Protein AF-A0AAJ1SCV1-F1 (afdb_monomer)

Nearest PDB structures (foldseek):
  5los-assembly1_A  TM=7.408E-01  e=9.494E-01  Serendipita indica DSM 11827
  7o3x-assembly1_E  TM=6.444E-01  e=1.936E+00  Synechocystis sp. PCC 6803 substr. Kazusa
  8qhw-assembly1_E  TM=3.873E-01  e=5.314E+00  Synechocystis sp. PCC 6803

Structure (mmCIF, N/CA/C/O backbone):
data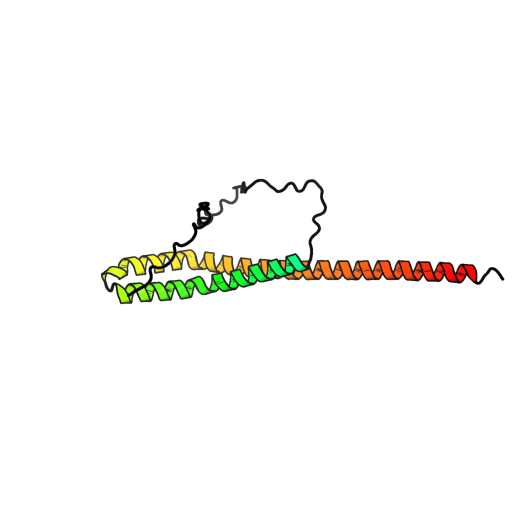_AF-A0AAJ1SCV1-F1
#
_entry.id   AF-A0AAJ1SCV1-F1
#
loop_
_atom_site.group_PDB
_atom_site.id
_atom_site.type_symbol
_atom_site.label_atom_id
_atom_site.label_alt_id
_atom_site.label_comp_id
_atom_site.label_asym_id
_atom_site.label_entity_id
_atom_site.label_seq_id
_atom_site.pdbx_PDB_ins_code
_atom_site.Cartn_x
_atom_site.Cartn_y
_atom_site.Cartn_z
_atom_site.occupancy
_atom_site.B_iso_or_equiv
_atom_site.auth_seq_id
_atom_site.auth_comp_id
_atom_site.auth_asym_id
_atom_site.auth_atom_id
_atom_site.pdbx_PDB_model_num
ATOM 1 N N . MET A 1 1 ? 25.859 8.627 49.674 1.00 41.97 1 MET A N 1
ATOM 2 C CA . MET A 1 1 ? 26.772 9.282 48.717 1.00 41.97 1 MET A CA 1
ATOM 3 C C . MET A 1 1 ? 26.329 8.861 47.327 1.00 41.97 1 MET A C 1
ATOM 5 O O . MET A 1 1 ? 26.565 7.720 46.962 1.00 41.97 1 MET A O 1
ATOM 9 N N . THR A 1 2 ? 25.614 9.734 46.615 1.00 45.12 2 THR A N 1
ATOM 10 C CA . THR A 1 2 ? 25.080 9.467 45.270 1.00 45.12 2 THR A CA 1
ATOM 11 C C . THR A 1 2 ? 25.459 10.654 44.396 1.00 45.12 2 THR A C 1
ATOM 13 O O . THR A 1 2 ? 25.138 11.792 44.728 1.00 45.12 2 THR A O 1
ATOM 16 N N . THR A 1 3 ? 26.216 10.398 43.338 1.00 41.53 3 THR A N 1
ATOM 17 C CA . THR A 1 3 ? 26.679 11.387 42.360 1.00 41.53 3 THR A CA 1
ATOM 18 C C . THR A 1 3 ? 25.494 11.915 41.537 1.00 41.53 3 THR A C 1
ATOM 20 O O . THR A 1 3 ? 24.660 11.110 41.119 1.00 41.53 3 THR A O 1
ATOM 23 N N . PRO A 1 4 ? 25.379 13.233 41.284 1.00 44.19 4 PRO A N 1
ATOM 24 C CA . PRO A 1 4 ? 24.332 13.767 40.418 1.00 44.19 4 PRO A CA 1
ATOM 25 C C . PRO A 1 4 ? 24.597 13.444 38.937 1.00 44.19 4 PRO A C 1
ATOM 27 O O . PRO A 1 4 ? 25.732 13.470 38.464 1.00 44.19 4 PRO A O 1
ATOM 30 N N . ASN A 1 5 ? 23.512 13.132 38.229 1.00 45.09 5 ASN A N 1
ATOM 31 C CA . ASN A 1 5 ? 23.446 12.815 36.800 1.00 45.09 5 ASN A CA 1
ATOM 32 C C . ASN A 1 5 ? 23.775 14.070 35.950 1.00 45.09 5 ASN A C 1
ATOM 34 O O . ASN A 1 5 ? 23.255 15.142 36.278 1.00 45.09 5 ASN A O 1
ATOM 38 N N . PRO A 1 6 ? 24.610 13.998 34.893 1.00 44.59 6 PRO A N 1
ATOM 39 C CA . PRO A 1 6 ? 24.908 15.158 34.050 1.00 44.59 6 PRO A CA 1
ATOM 40 C C . PRO A 1 6 ? 23.691 15.624 33.224 1.00 44.59 6 PRO A C 1
ATOM 42 O O . PRO A 1 6 ? 22.805 14.822 32.917 1.00 44.59 6 PRO A O 1
ATOM 45 N N . PRO A 1 7 ? 23.637 16.914 32.838 1.00 44.31 7 PRO A N 1
ATOM 46 C CA . PRO A 1 7 ? 22.548 17.460 32.036 1.00 44.31 7 PRO A CA 1
ATOM 47 C C . PRO A 1 7 ? 22.542 16.888 30.613 1.00 44.31 7 PRO A C 1
ATOM 49 O O . PRO A 1 7 ? 23.575 16.780 29.953 1.00 44.31 7 PRO A O 1
ATOM 52 N N . ILE A 1 8 ? 21.340 16.554 30.145 1.00 43.03 8 ILE A N 1
ATOM 53 C CA . ILE A 1 8 ? 21.049 16.119 28.777 1.00 43.03 8 ILE A CA 1
ATOM 54 C C . ILE A 1 8 ? 21.247 17.331 27.843 1.00 43.03 8 ILE A C 1
ATOM 56 O O . ILE A 1 8 ? 20.724 18.406 28.152 1.00 43.03 8 ILE A O 1
ATOM 60 N N . PRO A 1 9 ? 21.990 17.210 26.727 1.00 38.44 9 PRO A N 1
ATOM 61 C CA . PRO A 1 9 ? 22.117 18.295 25.758 1.00 38.44 9 PRO A CA 1
ATOM 62 C C . PRO A 1 9 ? 20.751 18.628 25.130 1.00 38.44 9 PRO A C 1
ATOM 64 O O . PRO A 1 9 ? 19.917 17.733 24.981 1.00 38.44 9 PRO A O 1
ATOM 67 N N . PRO A 1 10 ? 20.500 19.892 24.743 1.00 36.88 10 PRO A N 1
ATOM 68 C CA . PRO A 1 10 ? 19.238 20.275 24.128 1.00 36.88 10 PRO A CA 1
ATOM 69 C C . PRO A 1 10 ? 19.023 19.513 22.816 1.00 36.88 10 PRO A C 1
ATOM 71 O O . PRO A 1 10 ? 19.868 19.525 21.919 1.00 36.88 10 PRO A O 1
ATOM 74 N N . THR A 1 11 ? 17.868 18.862 22.713 1.00 43.56 11 THR A N 1
ATOM 75 C CA . THR A 1 11 ? 17.328 18.311 21.470 1.00 43.56 11 THR A CA 1
ATOM 76 C C . THR A 1 11 ? 17.246 19.431 20.424 1.00 43.56 11 THR A C 1
ATOM 78 O O . THR A 1 11 ? 16.763 20.518 20.759 1.00 43.56 11 THR A O 1
ATOM 81 N N . PRO A 1 12 ? 17.680 19.218 19.167 1.00 35.56 12 PRO A N 1
ATOM 82 C CA . PRO A 1 12 ? 17.378 20.145 18.086 1.00 35.56 12 PRO A CA 1
ATOM 83 C C . PRO A 1 12 ? 15.866 20.362 18.018 1.00 35.56 12 PRO A C 1
ATOM 85 O O . PRO A 1 12 ? 15.093 19.409 18.120 1.00 35.56 12 PRO A O 1
ATOM 88 N N . ALA A 1 13 ? 15.480 21.629 17.912 1.00 34.50 13 ALA A N 1
ATOM 89 C CA . ALA A 1 13 ? 14.114 22.102 18.007 1.00 34.50 13 ALA A CA 1
ATOM 90 C C . ALA A 1 13 ? 13.117 21.292 17.165 1.00 34.50 13 ALA A C 1
ATOM 92 O O . ALA A 1 13 ? 13.333 21.002 15.987 1.00 34.50 13 ALA A O 1
ATOM 93 N N . ASP A 1 14 ? 11.992 21.020 17.817 1.00 36.81 14 ASP A N 1
ATOM 94 C CA . ASP A 1 14 ? 10.671 20.841 17.236 1.00 36.81 14 ASP A CA 1
ATOM 95 C C . ASP A 1 14 ? 10.490 21.720 15.986 1.00 36.81 14 ASP A C 1
ATOM 97 O O . ASP A 1 14 ? 10.349 22.940 16.065 1.00 36.81 14 ASP A O 1
ATOM 101 N N . THR A 1 15 ? 10.541 21.095 14.810 1.00 30.48 15 THR A N 1
ATOM 102 C CA . THR A 1 15 ? 9.985 21.682 13.591 1.00 30.48 15 THR A CA 1
ATOM 103 C C . THR A 1 15 ? 8.665 20.967 13.363 1.00 30.48 15 THR A C 1
ATOM 105 O O . THR A 1 15 ? 8.616 19.933 12.695 1.00 30.48 15 THR A O 1
ATOM 108 N N . GLY A 1 16 ? 7.615 21.482 14.007 1.00 31.80 16 GLY A N 1
ATOM 109 C CA . GLY A 1 16 ? 6.258 20.949 13.990 1.00 31.80 16 GLY A CA 1
ATOM 110 C C . GLY A 1 16 ? 5.741 20.717 12.574 1.00 31.80 16 GLY A C 1
ATOM 111 O O . GLY A 1 16 ? 5.127 21.588 11.961 1.00 31.80 16 GLY A O 1
ATOM 112 N N . THR A 1 17 ? 5.971 19.514 12.056 1.00 38.69 17 THR A N 1
ATOM 113 C CA . THR A 1 17 ? 5.344 19.050 10.826 1.00 38.69 17 THR A CA 1
ATOM 114 C C . THR A 1 17 ? 4.054 18.365 11.262 1.00 38.69 17 THR A C 1
ATOM 116 O O . THR A 1 17 ? 4.130 17.340 11.944 1.00 38.69 17 THR A O 1
ATOM 119 N N . PRO A 1 18 ? 2.868 18.920 10.960 1.00 34.38 18 PRO A N 1
ATOM 120 C CA . PRO A 1 18 ? 1.626 18.266 11.334 1.00 34.38 18 PRO A CA 1
ATOM 121 C C . PRO A 1 18 ? 1.586 16.893 10.660 1.00 34.38 18 PRO A C 1
ATOM 123 O O . PRO A 1 18 ? 1.896 16.767 9.472 1.00 34.38 18 PRO A O 1
ATOM 126 N N . LEU A 1 19 ? 1.224 15.861 11.426 1.00 40.09 19 LEU A N 1
ATOM 127 C CA . LEU A 1 19 ? 0.911 14.548 10.871 1.00 40.09 19 LEU A CA 1
ATOM 128 C C . LEU A 1 19 ? -0.095 14.747 9.725 1.00 40.09 19 LEU A C 1
ATOM 130 O O . LEU A 1 19 ? -1.097 15.440 9.931 1.00 40.09 19 LEU A O 1
ATOM 134 N N . PRO A 1 20 ? 0.147 14.195 8.523 1.00 42.50 20 PRO A N 1
ATOM 135 C CA . PRO A 1 20 ? -0.801 14.338 7.434 1.00 42.50 20 PRO A CA 1
ATOM 136 C C . PRO A 1 20 ? -2.119 13.687 7.856 1.00 42.50 20 PRO A C 1
ATOM 138 O O . PRO A 1 20 ? -2.172 12.492 8.150 1.00 42.50 20 PRO A O 1
ATOM 141 N N . GLY A 1 21 ? -3.175 14.500 7.925 1.00 32.75 21 GLY A N 1
ATOM 142 C CA . GLY A 1 21 ? -4.529 14.022 8.176 1.00 32.75 21 GLY A CA 1
ATOM 143 C C . GLY A 1 21 ? -4.985 13.027 7.100 1.00 32.75 21 GLY A C 1
ATOM 144 O O . GLY A 1 21 ? -4.379 12.953 6.024 1.00 32.75 21 GLY A O 1
ATOM 145 N N . PRO A 1 22 ? -6.051 12.251 7.367 1.00 43.69 22 PRO A N 1
ATOM 146 C CA . PRO A 1 22 ? -6.620 11.353 6.371 1.00 43.69 22 PRO A CA 1
ATOM 147 C C . PRO A 1 22 ? -6.974 12.147 5.102 1.00 43.69 22 PRO A C 1
ATOM 149 O O . PRO A 1 22 ? -7.523 13.248 5.212 1.00 43.69 22 PRO A O 1
ATOM 152 N N . PRO A 1 23 ? -6.647 11.636 3.898 1.00 50.19 23 PRO A N 1
ATOM 153 C CA . PRO A 1 23 ? -6.986 12.336 2.669 1.00 50.19 23 PRO A CA 1
ATOM 154 C C . PRO A 1 23 ? -8.511 12.499 2.584 1.00 50.19 23 PRO A C 1
ATOM 156 O O . PRO A 1 23 ? -9.236 11.552 2.908 1.00 50.19 23 PRO A O 1
ATOM 159 N N . PRO A 1 24 ? -9.014 13.673 2.163 1.00 40.22 24 PRO A N 1
ATOM 160 C CA . PRO A 1 24 ? -10.447 13.884 2.029 1.00 40.22 24 PRO A CA 1
ATOM 161 C C . PRO A 1 24 ? -11.050 12.922 0.986 1.00 40.22 24 PRO A C 1
ATOM 163 O O . PRO A 1 24 ? -10.328 12.440 0.101 1.00 40.22 24 PRO A O 1
ATOM 166 N N . PRO A 1 25 ? -12.369 12.652 1.055 1.00 45.47 25 PRO A N 1
ATOM 167 C CA . PRO A 1 25 ? -13.082 11.915 0.017 1.00 45.47 25 PRO A CA 1
ATOM 168 C C . PRO A 1 25 ? -12.790 12.536 -1.352 1.00 45.47 25 PRO A C 1
ATOM 170 O O . PRO A 1 25 ? -12.851 13.755 -1.517 1.00 45.47 25 PRO A O 1
ATOM 173 N N . ARG A 1 26 ? -12.415 11.704 -2.327 1.00 52.56 26 ARG A N 1
ATOM 174 C CA . ARG A 1 26 ? -12.046 12.170 -3.667 1.00 52.56 26 ARG A CA 1
ATOM 175 C C . ARG A 1 26 ? -13.282 12.705 -4.390 1.00 52.56 26 ARG A C 1
ATOM 177 O O . ARG A 1 26 ? -14.068 11.915 -4.903 1.00 52.56 26 ARG A O 1
ATOM 184 N N . ASP A 1 27 ? -13.397 14.024 -4.501 1.00 40.00 27 ASP A N 1
ATOM 185 C CA . ASP A 1 27 ? -14.210 14.637 -5.549 1.00 40.00 27 ASP A CA 1
ATOM 186 C C . ASP A 1 27 ? -13.552 14.349 -6.910 1.00 40.00 27 ASP A C 1
ATOM 188 O O . ASP A 1 27 ? -12.370 14.670 -7.089 1.00 40.00 27 ASP A O 1
ATOM 192 N N . PRO A 1 28 ? -14.272 13.792 -7.901 1.00 43.44 28 PRO A N 1
ATOM 193 C CA . PRO A 1 28 ? -13.712 13.439 -9.209 1.00 43.44 28 PRO A CA 1
ATOM 194 C C . PRO A 1 28 ? -13.258 14.646 -10.062 1.00 43.44 28 PRO A C 1
ATOM 196 O O . PRO A 1 28 ? -12.878 14.464 -11.215 1.00 43.44 28 PRO A O 1
ATOM 199 N N . GLY A 1 29 ? -13.265 15.870 -9.516 1.00 40.41 29 GLY A N 1
ATOM 200 C CA . GLY A 1 29 ? -12.865 17.101 -10.207 1.00 40.41 29 GLY A CA 1
ATOM 201 C C . GLY A 1 29 ? -11.760 17.934 -9.542 1.00 40.41 29 GLY A C 1
ATOM 202 O O . GLY A 1 29 ? -11.372 18.954 -10.110 1.00 40.41 29 GLY A O 1
ATOM 203 N N . SER A 1 30 ? -11.234 17.553 -8.371 1.00 38.72 30 SER A N 1
ATOM 204 C CA . SER A 1 30 ? -10.308 18.424 -7.627 1.00 38.72 30 SER A CA 1
ATOM 205 C C . SER A 1 30 ? -8.837 18.157 -7.974 1.00 38.72 30 SER A C 1
ATOM 207 O O . SER A 1 30 ? -8.275 17.103 -7.670 1.00 38.72 30 SER A O 1
ATOM 209 N N . ARG A 1 31 ? -8.200 19.130 -8.638 1.00 40.03 31 ARG A N 1
ATOM 210 C CA . ARG A 1 31 ? -6.762 19.131 -8.944 1.00 40.03 31 ARG A CA 1
ATOM 211 C C . ARG A 1 31 ? -5.981 19.395 -7.656 1.00 40.03 31 ARG A C 1
ATOM 213 O O . ARG A 1 31 ? -5.982 20.513 -7.152 1.00 40.03 31 ARG A O 1
ATOM 220 N N . TYR A 1 32 ? -5.295 18.375 -7.147 1.00 37.72 32 TYR A N 1
ATOM 221 C CA . TYR A 1 32 ? -4.309 18.517 -6.074 1.00 37.72 32 TYR A CA 1
ATOM 222 C C . TYR A 1 32 ? -3.253 19.575 -6.461 1.00 37.72 32 TYR A C 1
ATOM 224 O O . TYR A 1 32 ? -2.436 19.330 -7.348 1.00 37.72 32 TYR A O 1
ATOM 232 N N . LEU A 1 33 ? -3.238 20.732 -5.789 1.00 42.72 33 LEU A N 1
ATOM 233 C CA . LEU A 1 33 ? -2.061 21.606 -5.722 1.00 42.72 33 LEU A CA 1
ATOM 234 C C . LEU A 1 33 ? -1.211 21.136 -4.534 1.00 42.72 33 LEU A C 1
ATOM 236 O O . LEU A 1 33 ? -1.343 21.622 -3.414 1.00 42.72 33 LEU A O 1
ATOM 240 N N . GLY A 1 34 ? -0.384 20.119 -4.777 1.00 41.94 34 GLY A N 1
ATOM 241 C CA . GLY A 1 34 ? 0.726 19.786 -3.883 1.00 41.94 34 GLY A CA 1
ATOM 242 C C . GLY A 1 34 ? 1.798 20.889 -3.884 1.00 41.94 34 GLY A C 1
ATOM 243 O O . GLY A 1 34 ? 1.687 21.849 -4.655 1.00 41.94 34 GLY A O 1
ATOM 244 N N . PRO A 1 35 ? 2.848 20.770 -3.045 1.00 42.97 35 PRO A N 1
ATOM 245 C CA . PRO A 1 35 ? 4.008 21.652 -3.140 1.00 42.97 35 PRO A CA 1
ATOM 246 C C . PRO A 1 35 ? 4.528 21.658 -4.582 1.00 42.97 35 PRO A C 1
ATOM 248 O O . PRO A 1 35 ? 4.455 20.638 -5.269 1.00 42.97 35 PRO A O 1
ATOM 251 N N . ALA A 1 36 ? 4.963 22.840 -5.028 1.00 39.59 36 ALA A N 1
ATOM 252 C CA . ALA A 1 36 ? 5.226 23.179 -6.422 1.00 39.59 36 ALA A CA 1
ATOM 253 C C . ALA A 1 36 ? 5.881 22.031 -7.213 1.00 39.59 36 ALA A C 1
ATOM 255 O O . ALA A 1 36 ? 6.803 21.390 -6.698 1.00 39.59 36 ALA A O 1
ATOM 256 N N . PRO A 1 37 ? 5.449 21.783 -8.465 1.00 42.09 37 PRO A N 1
ATOM 257 C CA . PRO A 1 37 ? 6.100 20.793 -9.304 1.00 42.09 37 PRO A CA 1
ATOM 258 C C . PRO A 1 37 ? 7.587 21.137 -9.387 1.00 42.09 37 PRO A C 1
ATOM 260 O O . PRO A 1 37 ? 7.955 22.233 -9.817 1.00 42.09 37 PRO A O 1
ATOM 263 N N . VAL A 1 38 ? 8.444 20.198 -8.983 1.00 39.72 38 VAL A N 1
ATOM 264 C CA . VAL A 1 38 ? 9.838 20.207 -9.424 1.00 39.72 38 VAL A CA 1
ATOM 265 C C . VAL A 1 38 ? 9.799 20.271 -10.948 1.00 39.72 38 VAL A C 1
ATOM 267 O O . VAL A 1 38 ? 9.239 19.398 -11.612 1.00 39.72 38 VAL A O 1
ATOM 270 N N . GLN A 1 39 ? 10.273 21.394 -11.481 1.00 41.81 39 GLN A N 1
ATOM 271 C CA . GLN A 1 39 ? 10.159 21.756 -12.886 1.00 41.81 39 GLN A CA 1
ATOM 272 C C . GLN A 1 39 ? 10.786 20.662 -13.749 1.00 41.81 39 GLN A C 1
ATOM 274 O O . GLN A 1 39 ? 12.002 20.568 -13.876 1.00 41.81 39 GLN A O 1
ATOM 279 N N . SER A 1 40 ? 9.942 19.842 -14.371 1.00 47.41 40 SER A N 1
ATOM 280 C CA . SER A 1 40 ? 10.342 18.950 -15.458 1.00 47.41 40 SER A CA 1
ATOM 281 C C . SER A 1 40 ? 10.358 19.764 -16.753 1.00 47.41 40 SER A C 1
ATOM 283 O O . SER A 1 40 ? 9.545 19.560 -17.649 1.00 47.41 40 SER A O 1
ATOM 285 N N . CYS A 1 41 ? 11.245 20.758 -16.830 1.00 34.00 41 CYS A N 1
ATOM 286 C CA . CYS A 1 41 ? 11.512 21.479 -18.069 1.00 34.00 41 CYS A CA 1
ATOM 287 C C . CYS A 1 41 ? 12.415 20.607 -18.945 1.00 34.00 41 CYS A C 1
ATOM 289 O O . CYS A 1 41 ? 13.632 20.711 -18.862 1.00 34.00 41 CYS A O 1
ATOM 291 N N . GLY A 1 42 ? 11.822 19.707 -19.736 1.00 41.34 42 GLY A N 1
ATOM 292 C CA . GLY A 1 42 ? 12.479 19.045 -20.875 1.00 41.34 42 GLY A CA 1
ATOM 293 C C . GLY A 1 42 ? 13.726 18.197 -20.585 1.00 41.34 42 GLY A C 1
ATOM 294 O O . GLY A 1 42 ? 14.367 17.742 -21.527 1.00 41.34 42 GLY A O 1
ATOM 295 N N . ALA A 1 43 ? 14.081 17.972 -19.321 1.00 48.94 43 ALA A N 1
ATOM 296 C CA . ALA A 1 43 ? 15.138 17.053 -18.941 1.00 48.94 43 ALA A CA 1
ATOM 297 C C . ALA A 1 43 ? 14.582 15.631 -19.003 1.00 48.94 43 ALA A C 1
ATOM 299 O O . ALA A 1 43 ? 13.643 15.290 -18.284 1.00 48.94 43 ALA A O 1
ATOM 300 N N . GLU A 1 44 ? 15.149 14.812 -19.881 1.00 51.53 44 GLU A N 1
ATOM 301 C CA . GLU A 1 44 ? 14.920 13.374 -19.894 1.00 51.53 44 GLU A CA 1
ATOM 302 C C . GLU A 1 44 ? 15.097 12.826 -18.471 1.00 51.53 44 GLU A C 1
ATOM 304 O O . GLU A 1 44 ? 16.167 12.952 -17.867 1.00 51.53 44 GLU A O 1
ATOM 309 N N . LEU A 1 45 ? 14.017 12.288 -17.896 1.00 63.06 45 LEU A N 1
ATOM 310 C CA . LEU A 1 45 ? 14.042 11.728 -16.553 1.00 63.06 45 LEU A CA 1
ATOM 311 C C . LEU A 1 45 ? 14.943 10.490 -16.580 1.00 63.06 45 LEU A C 1
ATOM 313 O O . LEU A 1 45 ? 14.525 9.417 -17.009 1.00 63.06 45 LEU A O 1
ATOM 317 N N . ARG A 1 46 ? 16.193 10.638 -16.132 1.00 65.88 46 ARG A N 1
ATOM 318 C CA . ARG A 1 46 ? 17.131 9.520 -16.005 1.00 65.88 46 ARG A CA 1
ATOM 319 C C . ARG A 1 46 ? 16.767 8.687 -14.787 1.00 65.88 46 ARG A C 1
ATOM 321 O O . ARG A 1 46 ? 17.171 8.988 -13.667 1.00 65.88 46 ARG A O 1
ATOM 328 N N . VAL A 1 47 ? 15.971 7.653 -15.019 1.00 76.12 47 VAL A N 1
ATOM 329 C CA . VAL A 1 47 ? 15.535 6.721 -13.982 1.00 76.12 47 VAL A CA 1
ATOM 330 C C . VAL A 1 47 ? 16.598 5.643 -13.786 1.00 76.12 47 VAL A C 1
ATOM 332 O O . VAL A 1 47 ? 16.949 4.937 -14.727 1.00 76.12 47 VAL A O 1
ATOM 335 N N . ASN A 1 48 ? 17.104 5.493 -12.561 1.00 82.94 48 ASN A N 1
ATOM 336 C CA . ASN A 1 48 ? 17.991 4.386 -12.212 1.00 82.94 48 ASN A CA 1
ATOM 337 C C . ASN A 1 48 ? 17.148 3.154 -11.801 1.00 82.94 48 ASN A C 1
ATOM 339 O O . ASN A 1 48 ? 16.315 3.277 -10.895 1.00 82.94 48 ASN A O 1
ATOM 343 N N . PRO A 1 49 ? 17.348 1.969 -12.412 1.00 85.50 49 PRO A N 1
ATOM 344 C CA . PRO A 1 49 ? 16.579 0.767 -12.082 1.00 85.50 49 PRO A CA 1
ATOM 345 C C . PRO A 1 49 ? 16.745 0.304 -10.626 1.00 85.50 49 PRO A C 1
ATOM 347 O O . PRO A 1 49 ? 15.807 -0.251 -10.058 1.00 85.50 49 PRO A O 1
ATOM 350 N N . A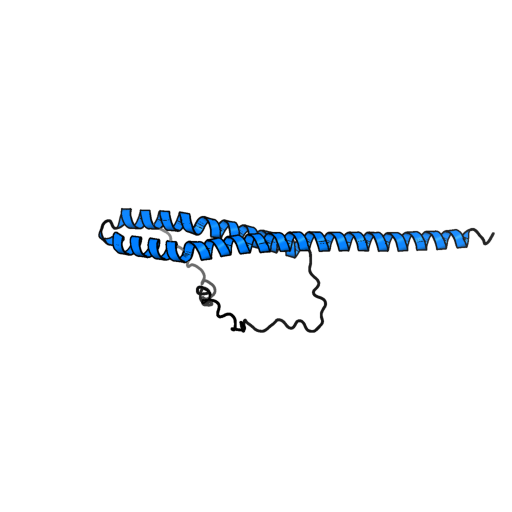SP A 1 50 ? 17.888 0.561 -9.988 1.00 87.56 50 ASP A N 1
ATOM 351 C CA . ASP A 1 50 ? 18.106 0.189 -8.587 1.00 87.56 50 ASP A CA 1
ATOM 352 C C . ASP A 1 50 ? 17.269 1.053 -7.641 1.00 87.56 50 ASP A C 1
ATOM 354 O O . ASP A 1 50 ? 16.723 0.558 -6.656 1.00 87.56 50 ASP A O 1
ATOM 358 N N . GLN A 1 51 ? 17.081 2.333 -7.974 1.00 86.69 51 GLN A N 1
ATOM 359 C CA . GLN A 1 51 ? 16.196 3.212 -7.208 1.00 86.69 51 GLN A CA 1
ATOM 360 C C . GLN A 1 51 ? 14.734 2.769 -7.322 1.00 86.69 51 GLN A C 1
ATOM 362 O O . GLN A 1 51 ? 14.011 2.797 -6.328 1.00 86.69 51 GLN A O 1
ATOM 367 N N . LEU A 1 52 ? 14.302 2.308 -8.500 1.00 88.00 52 LEU A N 1
ATOM 368 C CA . LEU A 1 52 ? 12.960 1.743 -8.670 1.00 88.00 52 LEU A CA 1
ATOM 369 C C . LEU A 1 52 ? 12.756 0.484 -7.827 1.00 88.00 52 LEU A C 1
ATOM 371 O O . LEU A 1 52 ? 11.682 0.314 -7.252 1.00 88.00 52 LEU A O 1
ATOM 375 N N . GLN A 1 53 ? 13.781 -0.363 -7.713 1.00 92.00 53 GLN A N 1
ATOM 376 C CA . GLN A 1 53 ? 13.720 -1.550 -6.863 1.00 92.00 53 GLN A CA 1
ATOM 377 C C . GLN A 1 53 ? 13.586 -1.174 -5.381 1.00 92.00 53 GLN A C 1
ATOM 379 O O . GLN A 1 53 ? 12.713 -1.697 -4.696 1.00 92.00 53 GLN A O 1
ATOM 384 N N . VAL A 1 54 ? 14.374 -0.206 -4.902 1.00 92.56 54 VAL A N 1
ATOM 385 C CA . VAL A 1 54 ? 14.265 0.288 -3.518 1.00 92.56 54 VAL A CA 1
ATOM 386 C C . VAL A 1 54 ? 12.865 0.839 -3.234 1.00 92.56 54 VAL A C 1
ATOM 388 O O . VAL A 1 54 ? 12.287 0.565 -2.183 1.00 92.56 54 VAL A O 1
ATOM 391 N N . VAL A 1 55 ? 12.287 1.597 -4.170 1.00 92.50 55 VAL A N 1
ATOM 392 C CA . VAL A 1 55 ? 10.914 2.106 -4.034 1.00 92.50 55 VAL A CA 1
ATOM 393 C C . VAL A 1 55 ? 9.903 0.956 -4.025 1.00 92.50 55 VAL A C 1
ATOM 395 O O . VAL A 1 55 ? 8.984 0.964 -3.204 1.00 92.50 55 VAL A O 1
ATOM 398 N N . ALA A 1 56 ? 10.072 -0.060 -4.875 1.00 93.00 56 ALA A N 1
ATOM 399 C CA . ALA A 1 56 ? 9.213 -1.243 -4.875 1.00 93.00 56 ALA A CA 1
ATOM 400 C C . ALA A 1 56 ? 9.196 -1.939 -3.504 1.00 93.00 56 ALA A C 1
ATOM 402 O O . ALA A 1 56 ? 8.115 -2.267 -3.000 1.00 93.00 56 ALA A O 1
ATOM 403 N N . ASP A 1 57 ? 10.363 -2.089 -2.876 1.00 93.88 57 ASP A N 1
ATOM 404 C CA . ASP A 1 57 ? 10.508 -2.705 -1.555 1.00 93.88 57 ASP A CA 1
ATOM 405 C C . ASP A 1 57 ? 9.848 -1.856 -0.456 1.00 93.88 57 ASP A C 1
ATOM 407 O O . ASP A 1 57 ? 9.175 -2.385 0.432 1.00 93.88 57 ASP A O 1
ATOM 411 N N . GLN A 1 58 ? 9.961 -0.526 -0.533 1.00 95.31 58 GLN A N 1
ATOM 412 C CA . GLN A 1 58 ? 9.284 0.388 0.396 1.00 95.31 58 GLN A CA 1
ATOM 413 C C . GLN A 1 58 ? 7.757 0.267 0.311 1.00 95.31 58 GLN A C 1
ATOM 415 O O . GLN A 1 58 ? 7.081 0.230 1.342 1.00 95.31 58 GLN A O 1
ATOM 420 N N . TYR A 1 59 ? 7.205 0.162 -0.900 1.00 93.44 59 TYR A N 1
ATOM 421 C CA . TYR A 1 59 ? 5.769 -0.052 -1.096 1.00 93.44 59 TYR A CA 1
ATOM 422 C C . TYR A 1 59 ? 5.315 -1.434 -0.610 1.00 93.44 59 TYR A C 1
ATOM 424 O O . TYR A 1 59 ? 4.251 -1.537 0.002 1.00 93.44 59 TYR A O 1
ATOM 432 N N . ALA A 1 60 ? 6.126 -2.477 -0.803 1.00 92.44 60 ALA 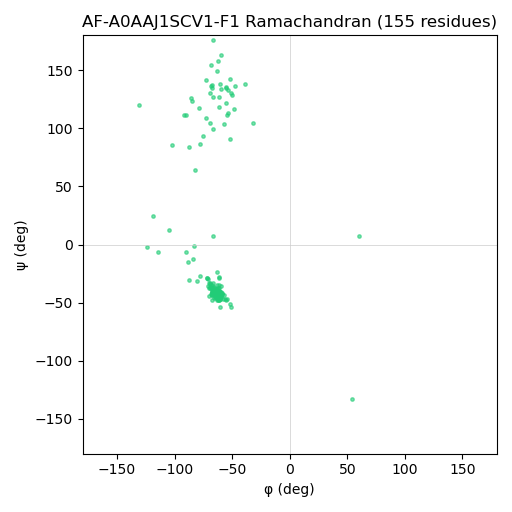A N 1
ATOM 433 C CA . ALA A 1 60 ? 5.846 -3.806 -0.259 1.00 92.44 60 ALA A CA 1
ATOM 434 C C . ALA A 1 60 ? 5.843 -3.801 1.281 1.00 92.44 60 ALA A C 1
ATOM 436 O O . ALA A 1 60 ? 4.937 -4.348 1.914 1.00 92.44 60 ALA A O 1
ATOM 437 N N . ALA A 1 61 ? 6.807 -3.115 1.900 1.00 94.25 61 ALA A N 1
ATOM 438 C CA . ALA A 1 61 ? 6.845 -2.939 3.348 1.00 94.25 61 ALA A CA 1
ATOM 439 C C . ALA A 1 61 ? 5.623 -2.161 3.859 1.00 94.25 61 ALA A C 1
ATOM 441 O O . ALA A 1 61 ? 5.079 -2.479 4.919 1.00 94.25 61 ALA A O 1
ATOM 442 N N . LEU A 1 62 ? 5.166 -1.157 3.106 1.00 94.56 62 LEU A N 1
ATOM 443 C CA . LEU A 1 62 ? 3.983 -0.387 3.464 1.00 94.56 62 LEU A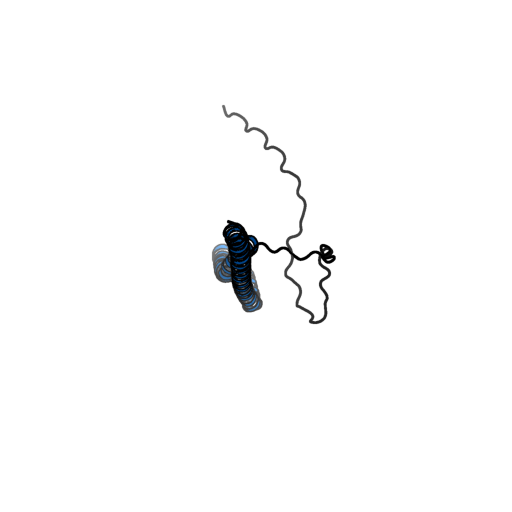 CA 1
ATOM 444 C C . LEU A 1 62 ? 2.710 -1.232 3.379 1.00 94.56 62 LEU A C 1
ATOM 446 O O . LEU A 1 62 ? 1.929 -1.212 4.325 1.00 94.56 62 LEU A O 1
ATOM 450 N N . GLN A 1 63 ? 2.547 -2.037 2.325 1.00 94.00 63 GLN A N 1
ATOM 451 C CA . GLN A 1 63 ? 1.465 -3.021 2.237 1.00 94.00 63 GLN A CA 1
ATOM 452 C C . GLN A 1 63 ? 1.433 -3.917 3.483 1.00 94.00 63 GLN A C 1
ATOM 454 O O . GLN A 1 63 ? 0.386 -4.026 4.120 1.00 94.00 63 GLN A O 1
ATOM 459 N N . ALA A 1 64 ? 2.574 -4.503 3.861 1.00 92.94 64 ALA A N 1
ATOM 460 C CA . ALA A 1 64 ? 2.669 -5.395 5.017 1.00 92.94 64 ALA A CA 1
ATOM 461 C C . ALA A 1 64 ? 2.288 -4.697 6.337 1.00 92.94 64 ALA A C 1
ATOM 463 O O . ALA A 1 64 ? 1.573 -5.258 7.170 1.00 92.94 64 ALA A O 1
ATOM 464 N N . ARG A 1 65 ? 2.715 -3.442 6.522 1.00 92.56 65 ARG A N 1
ATOM 465 C CA . ARG A 1 65 ? 2.338 -2.635 7.695 1.00 92.56 65 ARG A CA 1
ATOM 466 C C . ARG A 1 65 ? 0.854 -2.290 7.701 1.00 92.56 65 ARG A C 1
ATOM 468 O O . ARG A 1 65 ? 0.231 -2.303 8.755 1.00 92.56 65 ARG A O 1
ATOM 475 N N . THR A 1 66 ? 0.271 -1.990 6.545 1.00 91.25 66 THR A N 1
ATOM 476 C CA . THR A 1 66 ? -1.153 -1.656 6.452 1.00 91.25 66 THR A CA 1
ATOM 477 C C . THR A 1 66 ? -2.035 -2.872 6.732 1.00 91.25 66 THR A C 1
ATOM 479 O O . THR A 1 66 ? -3.046 -2.738 7.417 1.00 91.25 66 THR A O 1
ATOM 482 N N . THR A 1 67 ? -1.634 -4.071 6.299 1.00 90.31 67 THR A N 1
ATOM 483 C CA . THR A 1 67 ? -2.407 -5.301 6.544 1.00 90.31 67 THR A CA 1
ATOM 484 C C . THR A 1 67 ? -2.543 -5.673 8.021 1.00 90.31 67 THR A C 1
ATOM 486 O O . THR A 1 67 ? -3.506 -6.342 8.382 1.00 90.31 67 THR A O 1
ATOM 489 N N . VAL A 1 68 ? -1.632 -5.222 8.892 1.00 92.88 68 VAL A N 1
ATOM 490 C CA . VAL A 1 68 ? -1.693 -5.530 10.333 1.00 92.88 68 VAL A CA 1
ATOM 491 C C . VAL A 1 68 ? -2.494 -4.516 11.156 1.00 92.88 68 VAL A C 1
ATOM 493 O O . VAL A 1 68 ? -2.740 -4.761 12.333 1.00 92.88 68 VAL A O 1
ATOM 496 N N . ILE A 1 69 ? -2.951 -3.405 10.562 1.00 90.19 69 ILE A N 1
ATOM 497 C CA . ILE A 1 69 ? -3.690 -2.355 11.289 1.00 90.19 69 ILE A CA 1
ATOM 498 C C . ILE A 1 69 ? -4.988 -2.902 11.902 1.00 90.19 69 ILE A C 1
ATOM 500 O O . ILE A 1 69 ? -5.283 -2.615 13.059 1.00 90.19 69 ILE A O 1
ATOM 504 N N . GLY A 1 70 ? -5.751 -3.704 11.151 1.00 87.44 70 GLY A N 1
ATOM 505 C CA . GLY A 1 70 ? -7.027 -4.269 11.615 1.00 87.44 70 GLY A CA 1
ATOM 506 C C . GLY A 1 70 ? -6.892 -5.159 12.861 1.00 87.44 70 GLY A C 1
ATOM 507 O O . GLY A 1 70 ? -7.562 -4.897 13.864 1.00 87.44 70 GLY A O 1
ATOM 508 N N . PRO A 1 71 ? -6.010 -6.176 12.839 1.00 88.56 71 PRO A N 1
ATOM 509 C CA . PRO A 1 71 ? -5.719 -7.001 14.011 1.00 88.56 71 PRO A CA 1
ATOM 510 C C . PRO A 1 71 ? -5.264 -6.189 15.231 1.00 88.56 71 PRO A C 1
ATOM 512 O O . PRO A 1 71 ? -5.842 -6.337 16.303 1.00 88.56 71 PRO A O 1
ATOM 515 N N . VAL A 1 72 ? -4.314 -5.259 15.057 1.00 92.25 72 VAL A N 1
ATOM 516 C CA . VAL A 1 72 ? -3.809 -4.416 16.159 1.00 92.25 72 VAL A CA 1
ATOM 517 C C . VAL A 1 72 ? -4.925 -3.569 16.773 1.00 92.25 72 VAL A C 1
ATOM 519 O O . VAL A 1 72 ? -5.024 -3.458 17.992 1.00 92.25 72 VAL A O 1
ATOM 522 N N . ALA A 1 73 ? -5.807 -3.000 15.949 1.00 89.19 73 ALA A N 1
ATOM 523 C CA . ALA A 1 73 ? -6.946 -2.234 16.444 1.00 89.19 73 ALA A CA 1
ATOM 524 C C . ALA A 1 73 ? -7.919 -3.099 17.267 1.00 89.19 73 ALA A C 1
ATOM 526 O O . ALA A 1 73 ? -8.479 -2.624 18.253 1.00 89.19 73 ALA A O 1
ATOM 527 N N . THR A 1 74 ? -8.095 -4.370 16.898 1.00 89.62 74 THR A N 1
ATOM 528 C CA . THR A 1 74 ? -8.954 -5.313 17.633 1.00 89.62 74 THR A CA 1
ATOM 529 C C . THR A 1 74 ? -8.364 -5.658 19.003 1.00 89.62 74 THR A C 1
ATOM 531 O O . THR A 1 74 ? -9.083 -5.635 20.004 1.00 89.62 74 THR A O 1
ATOM 534 N N . ASP A 1 75 ? -7.052 -5.896 19.071 1.00 94.31 75 ASP A N 1
ATOM 535 C CA . ASP A 1 75 ? -6.345 -6.167 20.330 1.00 94.31 75 ASP A CA 1
ATOM 536 C C . ASP A 1 75 ? -6.443 -4.985 2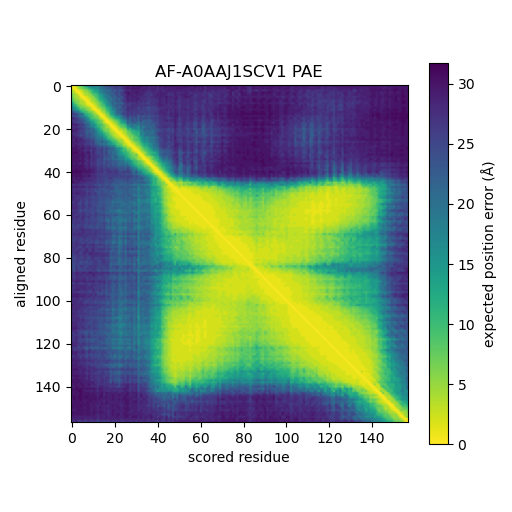1.306 1.00 94.31 75 ASP A C 1
ATOM 538 O O . ASP A 1 75 ? -6.675 -5.168 22.505 1.00 94.31 75 ASP A O 1
ATOM 542 N N . GLU A 1 76 ? -6.334 -3.753 20.803 1.00 92.12 76 GLU A N 1
ATOM 543 C CA . GLU A 1 76 ? -6.486 -2.561 21.639 1.00 92.12 76 GLU A CA 1
ATOM 544 C C . GLU A 1 76 ? -7.921 -2.375 22.145 1.00 92.12 76 GLU A C 1
ATOM 546 O O . GLU A 1 76 ? -8.122 -2.014 23.307 1.00 92.12 76 GLU A O 1
ATOM 551 N N . VAL A 1 77 ? -8.934 -2.696 21.336 1.00 92.50 77 VAL A N 1
ATOM 552 C CA . VAL A 1 77 ? -10.331 -2.708 21.800 1.00 92.50 77 VAL A CA 1
ATOM 553 C C . VAL A 1 77 ? -10.513 -3.705 22.946 1.00 92.50 77 VAL A C 1
ATOM 555 O O . VAL A 1 77 ? -11.103 -3.362 23.975 1.00 92.50 77 VAL A O 1
ATOM 558 N N . GLN A 1 78 ? -9.960 -4.912 22.811 1.00 91.69 78 GLN A N 1
ATOM 559 C CA . GLN A 1 78 ? -9.987 -5.927 23.864 1.00 91.69 78 GLN A CA 1
ATOM 560 C C . GLN A 1 78 ? -9.318 -5.408 25.148 1.00 91.69 78 GLN A C 1
ATOM 562 O O . GLN A 1 78 ? -9.852 -5.582 26.247 1.00 91.69 78 GLN A O 1
ATOM 567 N N . ARG A 1 79 ? -8.178 -4.714 25.017 1.00 92.56 79 ARG A N 1
ATOM 568 C CA . ARG A 1 79 ? -7.456 -4.102 26.140 1.00 92.56 79 ARG A CA 1
ATOM 569 C C . ARG A 1 79 ? -8.293 -3.032 26.841 1.00 92.56 79 ARG A C 1
ATOM 571 O O . ARG A 1 79 ? -8.330 -3.006 28.073 1.00 92.56 79 ARG A O 1
ATOM 578 N N . VAL A 1 80 ? -8.979 -2.167 26.094 1.00 93.19 80 VAL A N 1
ATOM 579 C CA . VAL A 1 80 ? -9.859 -1.126 26.657 1.00 93.19 80 VAL A CA 1
ATOM 580 C C . VAL A 1 80 ? -10.996 -1.757 27.456 1.00 93.19 80 VAL A C 1
ATOM 582 O O . VAL A 1 80 ? -11.222 -1.365 28.601 1.00 93.19 80 VAL A O 1
ATOM 585 N N . ILE A 1 81 ? -11.660 -2.774 26.901 1.00 91.75 81 ILE A N 1
ATOM 586 C CA . ILE A 1 81 ? -12.737 -3.496 27.594 1.00 91.75 81 ILE A CA 1
ATOM 587 C C . ILE A 1 81 ? -12.208 -4.141 28.881 1.00 91.75 81 ILE A C 1
ATOM 589 O O . ILE A 1 81 ? -12.832 -4.013 29.933 1.00 91.75 81 ILE A O 1
ATOM 593 N N . ALA A 1 82 ? -11.038 -4.784 28.829 1.00 93.69 82 ALA A N 1
ATOM 594 C CA . ALA A 1 82 ? -10.444 -5.448 29.987 1.00 93.69 82 ALA A CA 1
ATOM 595 C C . ALA A 1 82 ? -10.038 -4.473 31.107 1.00 93.69 82 ALA A C 1
ATOM 597 O O . ALA A 1 82 ? -10.169 -4.797 32.284 1.00 93.69 82 ALA A O 1
ATOM 598 N N . THR A 1 83 ? -9.547 -3.283 30.753 1.00 95.38 83 THR A N 1
ATOM 599 C CA . THR A 1 83 ? -9.022 -2.299 31.719 1.00 95.38 83 THR A CA 1
ATOM 600 C C . THR A 1 83 ? -10.092 -1.371 32.289 1.00 95.38 83 THR A C 1
ATOM 602 O O . THR A 1 83 ? -9.973 -0.947 33.435 1.00 95.38 83 THR A O 1
ATOM 605 N N . HIS A 1 84 ? -11.142 -1.069 31.521 1.00 93.81 84 HIS A N 1
ATOM 606 C CA . HIS A 1 84 ? -12.167 -0.088 31.897 1.00 93.81 84 HIS A CA 1
ATOM 607 C C . HIS A 1 84 ? -13.558 -0.710 32.115 1.00 93.81 84 HIS A C 1
ATOM 609 O O . HIS A 1 84 ? -14.481 -0.016 32.550 1.00 93.81 84 HIS A O 1
ATOM 615 N N . GLY A 1 85 ? -13.743 -2.004 31.829 1.00 91.44 85 GLY A N 1
ATOM 616 C CA . GLY A 1 85 ? -15.009 -2.712 32.022 1.00 91.44 85 GLY A CA 1
ATOM 617 C C . GLY A 1 85 ? -16.179 -2.019 31.317 1.00 91.44 85 GLY A C 1
ATOM 618 O O . GLY A 1 85 ? -16.075 -1.595 30.166 1.00 91.44 85 GLY A O 1
ATOM 619 N N . VAL A 1 86 ? -17.298 -1.852 32.027 1.00 89.75 86 VAL A N 1
ATOM 620 C CA . VAL A 1 86 ? -18.506 -1.188 31.498 1.00 89.75 86 VAL A CA 1
ATOM 621 C C . VAL A 1 86 ? -18.280 0.278 31.104 1.00 89.75 86 VAL A C 1
ATOM 623 O O . VAL A 1 86 ? -18.933 0.757 30.181 1.00 89.75 86 VAL A O 1
ATOM 626 N N . MET A 1 87 ? -17.325 0.976 31.731 1.00 92.44 87 MET A N 1
ATOM 627 C CA . MET A 1 87 ? -16.999 2.370 31.392 1.00 92.44 87 MET A CA 1
ATOM 628 C C . MET A 1 87 ? -16.279 2.485 30.040 1.00 92.44 87 MET A C 1
ATOM 630 O O . MET A 1 87 ? -16.415 3.495 29.356 1.00 92.44 87 MET A O 1
ATOM 634 N N . GLY A 1 88 ? -15.530 1.452 29.636 1.00 90.56 88 GLY A N 1
ATOM 635 C CA . GLY A 1 88 ? -14.816 1.411 28.354 1.00 90.56 88 GLY A CA 1
ATOM 636 C C . GLY A 1 88 ? -15.675 0.959 27.174 1.00 90.56 88 GLY A C 1
ATOM 637 O O . GLY A 1 88 ? -15.269 1.124 26.025 1.00 90.56 88 GLY A O 1
ATOM 638 N N . TYR A 1 89 ? -16.862 0.407 27.436 1.00 91.12 89 TYR A N 1
ATOM 639 C CA . TYR A 1 89 ? -17.714 -0.184 26.406 1.00 91.12 89 TYR A CA 1
ATOM 640 C C . TYR A 1 89 ? -18.161 0.815 25.320 1.00 91.12 89 TYR A C 1
ATOM 642 O O . TYR A 1 89 ? -18.041 0.479 24.141 1.00 91.12 89 TYR A O 1
ATOM 650 N N . PRO A 1 90 ? -18.584 2.059 25.640 1.00 93.62 90 PRO A N 1
ATOM 651 C CA . PRO A 1 90 ? -18.940 3.033 24.605 1.00 93.62 90 PRO A CA 1
ATOM 652 C C . PRO A 1 90 ? -17.763 3.379 23.681 1.00 93.62 90 PRO A C 1
ATOM 654 O O . PRO A 1 90 ? -17.946 3.521 22.473 1.00 93.62 90 PRO A O 1
ATOM 657 N N . VAL A 1 91 ? -16.547 3.464 24.232 1.00 93.06 91 VAL A N 1
ATOM 658 C CA . VAL A 1 91 ? -15.323 3.729 23.458 1.00 93.06 91 VAL A CA 1
ATOM 659 C C . VAL A 1 91 ? -15.001 2.544 22.550 1.00 93.06 91 VAL A C 1
ATOM 661 O O . VAL A 1 91 ? -14.779 2.732 21.357 1.00 93.06 91 VAL A O 1
ATOM 664 N N . ALA A 1 92 ? -15.039 1.324 23.090 1.00 92.56 92 ALA A N 1
ATOM 665 C CA . ALA A 1 92 ? -14.811 0.096 22.336 1.00 92.56 92 ALA A CA 1
ATOM 666 C C . ALA A 1 92 ? -15.770 -0.040 21.140 1.00 92.56 92 ALA A C 1
ATOM 668 O O . ALA A 1 92 ? -15.328 -0.289 20.020 1.00 92.56 92 ALA A O 1
ATOM 669 N N . VAL A 1 93 ? -17.069 0.195 21.352 1.00 93.19 93 VAL A N 1
ATOM 670 C CA . VAL A 1 93 ? -18.080 0.166 20.281 1.00 93.19 93 VAL A CA 1
ATOM 671 C C . VAL A 1 93 ? -17.802 1.235 19.221 1.00 93.19 93 VAL A C 1
ATOM 673 O O . VAL A 1 93 ? -17.891 0.948 18.027 1.00 93.19 93 VAL A O 1
ATOM 676 N N . GLY A 1 94 ? -17.420 2.448 19.633 1.00 92.75 94 GLY A N 1
ATOM 677 C CA . GLY A 1 94 ? -17.053 3.522 18.709 1.00 92.75 94 GLY A CA 1
ATOM 678 C C . GLY A 1 94 ? -15.857 3.161 17.823 1.00 92.75 94 GLY A C 1
ATOM 679 O O . GLY A 1 94 ? -15.908 3.365 16.611 1.00 92.75 94 GLY A O 1
ATOM 680 N N . VAL A 1 95 ? -14.813 2.565 18.406 1.00 91.19 95 VAL A N 1
ATOM 681 C CA . VAL A 1 95 ? -13.622 2.119 17.665 1.00 91.19 95 VAL A CA 1
ATOM 682 C C . VAL A 1 95 ? -13.964 0.993 16.691 1.00 91.19 95 VAL A C 1
ATOM 684 O O . VAL A 1 95 ? -13.575 1.070 15.529 1.00 91.19 95 VAL A O 1
ATOM 687 N N . VAL A 1 96 ? -14.724 -0.021 17.121 1.00 92.12 96 VAL A N 1
ATOM 688 C CA . VAL A 1 96 ? -15.136 -1.131 16.242 1.00 92.12 96 VAL A CA 1
ATOM 689 C C . VAL A 1 96 ? -15.995 -0.628 15.081 1.00 92.12 96 VAL A C 1
ATOM 691 O O . VAL A 1 96 ? -15.782 -1.041 13.944 1.00 92.12 96 VAL A O 1
ATOM 6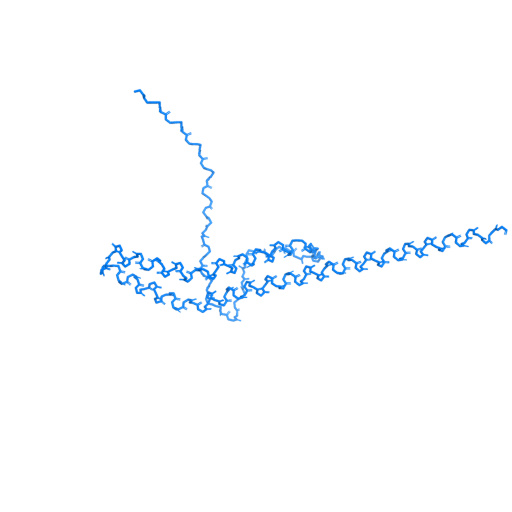94 N N . SER A 1 97 ? -16.922 0.299 15.335 1.00 93.31 97 SER A N 1
ATOM 695 C CA . SER A 1 97 ? -17.750 0.914 14.290 1.00 93.31 97 SER A CA 1
ATOM 696 C C . SER A 1 97 ? -16.908 1.705 13.282 1.00 93.31 97 SER A C 1
ATOM 698 O O . SER A 1 97 ? -17.023 1.510 12.071 1.00 93.31 97 SER A O 1
ATOM 700 N N . ALA A 1 98 ? -15.988 2.544 13.769 1.00 89.44 98 ALA A N 1
ATOM 701 C CA . ALA A 1 98 ? -15.075 3.289 12.908 1.00 89.44 98 ALA A CA 1
ATOM 702 C C . ALA A 1 98 ? -14.172 2.356 12.084 1.00 89.44 98 ALA A C 1
ATOM 704 O O . ALA A 1 98 ? -13.959 2.596 10.894 1.00 89.44 98 ALA A O 1
ATOM 705 N N . LEU A 1 99 ? -13.683 1.268 12.689 1.00 89.06 99 LEU A N 1
ATOM 706 C CA . LEU A 1 99 ? -12.880 0.260 12.005 1.00 89.06 99 LEU A CA 1
ATOM 707 C C . LEU A 1 99 ? -13.685 -0.448 10.914 1.00 89.06 99 LEU A C 1
ATOM 709 O O . LEU A 1 99 ? -13.182 -0.596 9.805 1.00 89.06 99 LEU A O 1
ATOM 713 N N . ALA A 1 100 ? -14.936 -0.824 11.191 1.00 90.56 100 ALA A N 1
ATOM 714 C CA . ALA A 1 100 ? -15.819 -1.441 10.206 1.00 90.56 100 ALA A CA 1
ATOM 715 C C . ALA A 1 100 ? -16.069 -0.516 9.004 1.00 90.56 100 ALA A C 1
ATOM 717 O O . ALA A 1 100 ? -16.024 -0.966 7.862 1.00 90.56 100 ALA A O 1
ATOM 718 N N . HIS A 1 101 ? -16.257 0.786 9.238 1.00 90.81 101 HIS A N 1
ATOM 719 C CA . HIS A 1 101 ? -16.425 1.765 8.162 1.00 90.81 101 HIS A CA 1
ATOM 720 C C . HIS A 1 101 ? -15.150 2.009 7.345 1.00 90.81 101 HIS A C 1
ATOM 722 O O . HIS A 1 101 ? -15.228 2.260 6.144 1.00 90.81 101 HIS A O 1
ATOM 728 N N . ALA A 1 102 ? -13.978 1.951 7.979 1.00 90.88 102 ALA A N 1
ATOM 729 C CA . ALA A 1 102 ? -12.700 2.204 7.318 1.00 90.88 102 ALA A CA 1
ATOM 730 C C . ALA A 1 102 ? -12.067 0.949 6.690 1.00 90.88 102 ALA A C 1
ATOM 732 O O . ALA A 1 102 ? -11.151 1.085 5.876 1.00 90.88 102 ALA A O 1
ATOM 733 N N . HIS A 1 103 ? -12.534 -0.250 7.056 1.00 89.19 103 HIS A N 1
ATOM 734 C CA . HIS A 1 103 ? -11.913 -1.530 6.710 1.00 89.19 103 HIS A CA 1
ATOM 735 C C . HIS A 1 103 ? -11.625 -1.659 5.211 1.00 89.19 103 HIS A C 1
ATOM 737 O O . HIS A 1 103 ? -10.478 -1.868 4.814 1.00 89.19 103 HIS A O 1
ATOM 743 N N . ASP A 1 104 ? -12.640 -1.451 4.374 1.00 90.62 104 ASP A N 1
ATOM 744 C CA . ASP A 1 104 ? -12.514 -1.649 2.929 1.00 90.62 104 ASP A CA 1
ATOM 745 C C . ASP A 1 104 ? -11.582 -0.620 2.285 1.00 90.62 104 ASP A C 1
ATOM 747 O O . ASP A 1 104 ? -10.812 -0.953 1.386 1.00 90.62 104 ASP A O 1
ATOM 751 N N . ALA A 1 105 ? -11.579 0.621 2.781 1.00 90.88 105 ALA A N 1
ATOM 752 C CA . ALA A 1 105 ? -10.678 1.662 2.296 1.00 90.88 105 ALA A CA 1
ATOM 753 C C . ALA A 1 105 ? -9.212 1.359 2.647 1.00 90.88 105 ALA A C 1
ATOM 755 O O . ALA A 1 105 ? -8.318 1.541 1.816 1.00 90.88 105 ALA A O 1
ATOM 756 N N . VAL A 1 106 ? -8.954 0.863 3.862 1.00 90.94 106 VAL A N 1
ATOM 757 C CA . VAL A 1 106 ? -7.612 0.452 4.303 1.00 90.94 106 VAL A CA 1
ATOM 758 C C . VAL A 1 106 ? -7.141 -0.778 3.525 1.00 90.94 106 VAL A C 1
ATOM 760 O O . VAL A 1 106 ? -6.003 -0.801 3.049 1.00 90.94 106 VAL A O 1
ATOM 763 N N . ALA A 1 107 ? -8.016 -1.766 3.325 1.00 90.69 107 ALA A N 1
ATOM 764 C CA . ALA A 1 107 ? -7.723 -2.958 2.535 1.00 90.69 107 ALA A CA 1
ATOM 765 C C . ALA A 1 107 ? -7.435 -2.614 1.064 1.00 90.69 107 ALA A C 1
ATOM 767 O O . ALA A 1 107 ? -6.435 -3.070 0.505 1.00 90.69 107 ALA A O 1
ATOM 768 N N . ALA A 1 108 ? -8.247 -1.742 0.457 1.00 92.12 108 ALA A N 1
ATOM 769 C CA . ALA A 1 108 ? -8.014 -1.236 -0.893 1.00 92.12 108 ALA A CA 1
ATOM 770 C C . ALA A 1 108 ? -6.658 -0.526 -0.991 1.00 92.12 108 ALA A C 1
ATOM 772 O O . ALA A 1 108 ? -5.902 -0.747 -1.936 1.00 92.12 108 ALA A O 1
ATOM 773 N N . LYS A 1 109 ? -6.294 0.269 0.022 1.00 91.62 109 LYS A N 1
ATOM 774 C CA . LYS A 1 109 ? -5.007 0.964 0.031 1.00 91.62 109 LYS A CA 1
ATOM 775 C C . LYS A 1 109 ? -3.817 0.010 0.159 1.00 91.62 109 LYS A C 1
ATOM 777 O O . LYS A 1 109 ? -2.801 0.218 -0.503 1.00 91.62 109 LYS A O 1
ATOM 782 N N . ALA A 1 110 ? -3.945 -1.048 0.957 1.00 92.25 110 ALA A N 1
ATOM 783 C CA . ALA A 1 110 ? -2.939 -2.104 1.024 1.00 92.25 110 ALA A CA 1
ATOM 784 C C . ALA A 1 110 ? -2.760 -2.799 -0.341 1.00 92.25 110 ALA A C 1
ATOM 786 O O . ALA A 1 110 ? -1.629 -3.022 -0.777 1.00 92.25 110 ALA A O 1
ATOM 787 N N . ALA A 1 111 ? -3.857 -3.077 -1.050 1.00 91.75 111 ALA A N 1
ATOM 788 C CA . ALA A 1 111 ? -3.817 -3.662 -2.391 1.00 91.75 111 ALA A CA 1
ATOM 789 C C . ALA A 1 111 ? -3.187 -2.719 -3.436 1.00 91.75 111 ALA A C 1
ATOM 791 O O . ALA A 1 111 ? -2.399 -3.162 -4.281 1.00 91.75 111 ALA A O 1
ATOM 792 N N . ASP A 1 112 ? -3.471 -1.416 -3.353 1.00 93.31 112 ASP A N 1
ATOM 793 C CA . ASP A 1 112 ? -2.832 -0.391 -4.185 1.00 93.31 112 ASP A CA 1
ATOM 794 C C . ASP A 1 112 ? -1.309 -0.410 -4.011 1.00 93.31 112 ASP A C 1
ATOM 796 O O . ASP A 1 112 ? -0.571 -0.405 -4.998 1.00 93.31 112 ASP A O 1
ATOM 800 N N . PHE A 1 113 ? -0.819 -0.465 -2.768 1.00 93.38 113 PHE A N 1
ATOM 801 C CA . PHE A 1 113 ? 0.619 -0.519 -2.495 1.00 93.38 113 PHE A CA 1
ATOM 802 C C . PHE A 1 113 ? 1.285 -1.746 -3.126 1.00 93.38 113 PHE A C 1
ATOM 804 O O . PHE A 1 113 ? 2.340 -1.606 -3.748 1.00 93.38 113 PHE A O 1
ATOM 811 N N . GLY A 1 114 ? 0.640 -2.912 -3.067 1.00 92.69 114 GLY A N 1
ATOM 812 C CA . GLY A 1 114 ? 1.125 -4.111 -3.755 1.00 92.69 114 GLY A CA 1
ATOM 813 C C . GLY A 1 114 ? 1.146 -3.971 -5.276 1.00 92.69 114 GLY A C 1
ATOM 814 O O . GLY A 1 114 ? 2.091 -4.407 -5.936 1.00 92.69 114 GLY A O 1
ATOM 815 N N . THR A 1 115 ? 0.139 -3.308 -5.845 1.00 95.19 115 THR A N 1
ATOM 816 C CA . THR A 1 115 ? 0.086 -3.025 -7.286 1.00 95.19 115 THR A CA 1
ATOM 817 C C . THR A 1 115 ? 1.229 -2.107 -7.716 1.00 95.19 115 THR A C 1
ATOM 819 O O . THR A 1 115 ? 1.897 -2.387 -8.712 1.00 95.19 115 THR A O 1
ATOM 822 N N . TYR A 1 116 ? 1.497 -1.034 -6.965 1.00 92.25 116 TYR A N 1
ATOM 823 C CA . TYR A 1 116 ? 2.594 -0.117 -7.278 1.00 92.25 116 TYR A CA 1
ATOM 824 C C . TYR A 1 116 ? 3.964 -0.771 -7.111 1.00 92.25 116 TYR A C 1
ATOM 826 O O . TYR A 1 116 ? 4.804 -0.623 -7.995 1.00 92.25 116 TYR A O 1
ATOM 834 N N . SER A 1 117 ? 4.172 -1.548 -6.045 1.00 91.00 117 SER A N 1
ATOM 835 C CA . SER A 1 117 ? 5.407 -2.317 -5.843 1.00 91.00 117 SER A CA 1
ATOM 836 C C . SER A 1 117 ? 5.721 -3.216 -7.047 1.00 91.00 117 SER A C 1
ATOM 838 O O . SER A 1 117 ? 6.829 -3.185 -7.594 1.00 91.00 117 SER A O 1
ATOM 840 N N . ARG A 1 118 ? 4.711 -3.943 -7.546 1.00 94.50 118 ARG A N 1
ATOM 841 C CA . ARG A 1 118 ? 4.857 -4.799 -8.728 1.00 94.50 118 ARG A CA 1
ATOM 842 C C . ARG A 1 118 ? 5.226 -4.002 -9.977 1.00 94.50 118 ARG A C 1
ATOM 844 O O . ARG A 1 118 ? 6.191 -4.351 -10.648 1.00 94.50 118 ARG A O 1
ATOM 851 N N . ARG A 1 119 ? 4.522 -2.897 -10.246 1.00 94.19 119 ARG A N 1
ATOM 852 C CA . ARG A 1 119 ? 4.808 -2.033 -11.404 1.00 94.19 119 ARG A CA 1
ATOM 853 C C . ARG A 1 119 ? 6.229 -1.478 -11.369 1.00 94.19 119 ARG A C 1
ATOM 855 O O . ARG A 1 119 ? 6.908 -1.485 -12.388 1.00 94.19 119 ARG A O 1
ATOM 862 N N . PHE A 1 120 ? 6.709 -1.023 -10.212 1.00 91.25 120 PHE A N 1
ATOM 863 C CA . PHE A 1 120 ? 8.087 -0.541 -10.093 1.00 91.25 120 PHE A CA 1
ATOM 864 C C . PHE A 1 120 ? 9.113 -1.646 -10.364 1.00 91.25 120 PHE A C 1
ATOM 866 O O . PHE A 1 120 ? 10.100 -1.393 -11.051 1.00 91.25 120 PHE A O 1
ATOM 873 N N . THR A 1 121 ? 8.843 -2.872 -9.912 1.00 92.94 121 THR A N 1
ATOM 874 C CA . THR A 1 121 ? 9.686 -4.042 -10.204 1.00 92.94 121 THR A CA 1
ATOM 875 C C . THR A 1 121 ? 9.708 -4.363 -11.705 1.00 92.94 121 THR A C 1
ATOM 877 O O . THR A 1 121 ? 10.775 -4.556 -12.288 1.00 92.94 121 THR A O 1
ATOM 880 N N . GLU A 1 122 ? 8.544 -4.363 -12.360 1.00 91.31 122 GLU A N 1
ATOM 881 C CA . GLU A 1 122 ? 8.413 -4.575 -13.810 1.00 91.31 122 GLU A CA 1
ATOM 882 C C . GLU A 1 122 ? 9.164 -3.496 -14.612 1.00 91.31 122 GLU A C 1
ATOM 884 O O . GLU A 1 122 ? 9.892 -3.801 -15.563 1.00 91.31 122 GLU A O 1
ATOM 889 N N . HIS A 1 123 ? 9.055 -2.229 -14.201 1.00 90.31 123 HIS A N 1
ATOM 890 C CA . HIS A 1 123 ? 9.781 -1.124 -14.826 1.00 90.31 123 HIS A CA 1
ATOM 891 C C . HIS A 1 123 ? 11.295 -1.214 -14.602 1.00 90.31 123 HIS A C 1
ATOM 893 O O . HIS A 1 123 ? 12.055 -0.995 -15.545 1.00 90.31 123 HIS A O 1
ATOM 899 N N . ALA A 1 124 ? 11.751 -1.590 -13.404 1.00 89.69 124 ALA A N 1
ATOM 900 C CA . ALA A 1 124 ? 13.171 -1.808 -13.127 1.00 89.69 124 ALA A CA 1
ATOM 901 C C . ALA A 1 124 ? 13.759 -2.906 -14.027 1.00 89.69 124 ALA A C 1
ATOM 903 O O . ALA A 1 124 ? 14.829 -2.726 -14.614 1.00 89.69 124 ALA A O 1
ATOM 904 N N . ALA A 1 125 ? 13.040 -4.021 -14.189 1.00 90.00 125 ALA A N 1
ATOM 905 C CA . ALA A 1 125 ? 13.437 -5.107 -15.081 1.00 90.00 125 ALA A CA 1
ATOM 906 C C . ALA A 1 125 ? 13.492 -4.653 -16.547 1.00 90.00 125 ALA A C 1
ATOM 908 O O . ALA A 1 125 ? 14.451 -4.964 -17.253 1.00 90.00 125 ALA A O 1
ATOM 909 N N . THR A 1 126 ? 12.503 -3.868 -16.983 1.00 92.44 126 THR A N 1
ATOM 910 C CA . THR A 1 126 ? 12.452 -3.321 -18.346 1.00 92.44 126 THR A CA 1
ATOM 911 C C . THR A 1 126 ? 13.654 -2.421 -18.633 1.00 92.44 126 THR A C 1
ATOM 913 O O . THR A 1 126 ? 14.321 -2.612 -19.649 1.00 92.44 126 THR A O 1
ATOM 916 N N . TYR A 1 127 ? 13.986 -1.493 -17.730 1.00 89.69 127 TYR A N 1
ATOM 917 C CA . TYR A 1 127 ? 15.141 -0.611 -17.915 1.00 89.69 127 TYR A CA 1
ATOM 918 C C . TYR A 1 127 ? 16.465 -1.377 -17.937 1.00 89.69 127 TYR A C 1
ATOM 920 O O . TYR A 1 127 ? 17.299 -1.113 -18.799 1.00 89.69 127 TYR A O 1
ATOM 928 N N . ARG A 1 128 ? 16.649 -2.379 -17.065 1.00 89.88 128 ARG A N 1
ATOM 929 C CA . ARG A 1 128 ? 17.847 -3.239 -17.107 1.00 89.88 128 ARG A CA 1
ATOM 930 C C . ARG A 1 128 ? 17.954 -4.015 -18.420 1.00 89.88 128 ARG A C 1
ATOM 932 O O . ARG A 1 128 ? 19.040 -4.122 -18.979 1.00 89.88 128 ARG A O 1
ATOM 939 N N . ALA A 1 129 ? 16.844 -4.550 -18.928 1.00 89.19 129 ALA A N 1
ATOM 940 C CA . ALA A 1 129 ? 16.841 -5.281 -20.192 1.00 89.19 129 ALA A CA 1
ATOM 941 C C . ALA A 1 129 ? 17.215 -4.377 -21.378 1.00 89.19 129 ALA A C 1
ATOM 943 O O . ALA A 1 129 ? 18.002 -4.780 -22.234 1.00 89.19 129 ALA A O 1
ATOM 944 N N . GLN A 1 130 ? 16.686 -3.151 -21.409 1.00 88.69 130 GLN A N 1
ATOM 945 C CA . GLN A 1 130 ? 17.018 -2.157 -22.432 1.00 88.69 130 GLN A CA 1
ATOM 946 C C . GLN A 1 130 ? 18.489 -1.729 -22.362 1.00 88.69 130 GLN A C 1
ATOM 948 O O . GLN A 1 130 ? 19.145 -1.665 -23.400 1.00 88.69 130 GLN A O 1
ATOM 953 N N . ASP A 1 131 ? 19.021 -1.508 -21.157 1.00 87.38 131 ASP A N 1
ATOM 954 C CA . ASP A 1 131 ? 20.430 -1.161 -20.943 1.00 87.38 131 ASP A CA 1
ATOM 955 C C . ASP A 1 131 ? 21.374 -2.269 -21.445 1.00 87.38 131 ASP A C 1
ATOM 957 O O . ASP A 1 131 ? 22.279 -2.019 -22.244 1.00 87.38 131 ASP A O 1
ATOM 961 N N . LEU A 1 132 ? 21.094 -3.528 -21.093 1.00 89.19 132 LEU A N 1
ATOM 962 C CA . LEU A 1 132 ? 21.867 -4.680 -21.569 1.00 89.19 132 LEU A CA 1
ATOM 963 C C . LEU A 1 132 ? 21.789 -4.856 -23.092 1.00 89.19 132 LEU A C 1
ATOM 965 O O . LEU A 1 132 ? 22.800 -5.172 -23.727 1.00 89.19 132 LEU A O 1
ATOM 969 N N . ALA A 1 133 ? 20.609 -4.651 -23.685 1.00 89.62 133 ALA A N 1
ATOM 970 C CA . ALA A 1 133 ? 20.425 -4.718 -25.132 1.00 89.62 133 ALA A CA 1
ATOM 971 C C . ALA A 1 133 ? 21.221 -3.617 -25.850 1.00 89.62 133 ALA A C 1
ATOM 973 O O . ALA A 1 133 ? 21.918 -3.908 -26.824 1.00 89.62 133 ALA A O 1
ATOM 974 N N . GLY A 1 134 ? 21.190 -2.384 -25.338 1.00 87.19 134 GLY A N 1
ATOM 975 C CA . GLY A 1 134 ? 22.003 -1.279 -25.848 1.00 87.19 134 GLY A CA 1
ATOM 976 C C . GLY A 1 134 ? 23.502 -1.573 -25.749 1.00 87.19 134 GLY A C 1
ATOM 977 O O . GLY A 1 134 ? 24.226 -1.458 -26.737 1.00 87.19 134 GLY A O 1
ATOM 978 N N . ALA A 1 135 ? 23.974 -2.056 -24.596 1.00 88.12 135 ALA A N 1
ATOM 979 C CA . ALA A 1 135 ? 25.376 -2.429 -24.398 1.00 88.12 135 ALA A CA 1
ATOM 980 C C . ALA A 1 135 ? 25.836 -3.569 -25.330 1.00 88.12 135 ALA A C 1
ATOM 982 O O . ALA A 1 135 ? 26.989 -3.604 -25.770 1.00 88.12 135 ALA A O 1
ATOM 983 N N . ALA A 1 136 ? 24.956 -4.524 -25.645 1.00 89.44 136 ALA A N 1
ATOM 984 C CA . ALA A 1 136 ? 25.239 -5.569 -26.627 1.00 89.44 136 ALA A CA 1
ATOM 985 C C . ALA A 1 136 ? 25.356 -5.005 -28.054 1.00 89.44 136 ALA A C 1
ATOM 987 O O . ALA A 1 136 ? 26.277 -5.386 -28.777 1.00 89.44 136 ALA A O 1
ATOM 988 N N . GLN A 1 137 ? 24.480 -4.069 -28.437 1.00 88.62 137 GLN A N 1
ATOM 989 C CA . GLN A 1 137 ? 24.533 -3.403 -29.743 1.00 88.62 137 GLN A CA 1
ATOM 990 C C . GLN A 1 137 ? 25.826 -2.600 -29.924 1.00 88.62 137 GLN A C 1
ATOM 992 O O . GLN A 1 137 ? 26.498 -2.764 -30.941 1.00 88.62 137 GLN A O 1
ATOM 997 N N . PHE A 1 138 ? 26.227 -1.805 -28.925 1.00 86.25 138 PHE A N 1
ATOM 998 C CA . PHE A 1 138 ? 27.477 -1.038 -28.983 1.00 86.25 138 PHE A CA 1
ATOM 999 C C . PHE A 1 138 ? 28.709 -1.941 -29.125 1.00 86.25 138 PHE A C 1
ATOM 1001 O O . PHE A 1 138 ? 29.509 -1.740 -30.035 1.00 86.25 138 PHE A O 1
ATOM 1008 N N . ARG A 1 139 ? 28.813 -3.014 -28.326 1.00 86.88 139 ARG A N 1
ATOM 1009 C CA . ARG A 1 139 ? 29.912 -3.990 -28.465 1.00 86.88 139 ARG A CA 1
ATOM 1010 C C . ARG A 1 139 ? 29.948 -4.658 -29.843 1.00 86.88 139 ARG A C 1
ATOM 1012 O O . ARG A 1 139 ? 31.030 -4.929 -30.364 1.00 86.88 139 ARG A O 1
ATOM 1019 N N . GLY A 1 140 ? 28.788 -4.928 -30.442 1.00 81.12 140 GLY A N 1
ATOM 1020 C CA . GLY A 1 140 ? 28.694 -5.472 -31.800 1.00 81.12 140 GLY A CA 1
ATOM 1021 C C . GLY A 1 140 ? 29.217 -4.506 -32.870 1.00 81.12 140 GLY A C 1
ATOM 1022 O O . GLY A 1 140 ? 29.902 -4.928 -33.799 1.00 81.12 140 GLY A O 1
ATOM 1023 N N . ILE A 1 141 ? 28.952 -3.206 -32.716 1.00 81.94 141 ILE A N 1
ATOM 1024 C CA . ILE A 1 141 ? 29.453 -2.162 -33.623 1.00 81.94 141 ILE A CA 1
ATOM 1025 C C . ILE A 1 141 ? 30.967 -1.975 -33.456 1.00 81.94 141 ILE A C 1
ATOM 1027 O O . ILE A 1 141 ? 31.687 -1.932 -34.454 1.00 81.94 141 ILE A O 1
ATOM 1031 N N . ASP A 1 142 ? 31.467 -1.937 -32.218 1.00 76.19 142 ASP A N 1
ATOM 1032 C CA . ASP A 1 142 ? 32.898 -1.771 -31.929 1.00 76.19 142 ASP A CA 1
ATOM 1033 C C . ASP A 1 142 ? 33.729 -2.942 -32.478 1.00 76.19 142 ASP A C 1
ATOM 1035 O O . ASP A 1 142 ? 34.775 -2.748 -33.102 1.00 76.19 142 ASP A O 1
ATOM 1039 N N . THR A 1 143 ? 33.237 -4.173 -32.312 1.00 71.12 143 THR A N 1
ATOM 1040 C CA . THR A 1 143 ? 33.895 -5.377 -32.848 1.00 71.12 143 THR A CA 1
ATOM 1041 C C . THR A 1 143 ? 33.809 -5.468 -34.377 1.00 71.12 143 THR A C 1
ATOM 1043 O O . THR A 1 143 ? 34.791 -5.849 -35.015 1.00 71.12 143 THR A O 1
ATOM 1046 N N . GLY A 1 144 ? 32.691 -5.056 -34.988 1.00 64.50 144 GLY A N 1
ATOM 1047 C CA . GLY A 1 144 ? 32.545 -4.969 -36.448 1.00 64.50 144 GLY A CA 1
ATOM 1048 C C . GLY A 1 144 ? 33.433 -3.896 -37.095 1.00 64.50 144 GLY A C 1
ATOM 1049 O O . GLY A 1 144 ? 33.999 -4.120 -38.165 1.00 64.50 144 GLY A O 1
ATOM 1050 N N . SER A 1 145 ? 33.626 -2.762 -36.418 1.00 57.97 145 SER A N 1
ATOM 1051 C CA . SER A 1 145 ? 34.541 -1.687 -36.827 1.00 57.97 145 SER A CA 1
ATOM 1052 C C . SER A 1 145 ? 36.016 -2.121 -36.743 1.00 57.97 145 SER A C 1
ATOM 1054 O O . SER A 1 145 ? 36.789 -1.919 -37.684 1.00 57.97 145 SER A O 1
ATOM 1056 N N . ALA A 1 146 ? 36.405 -2.821 -35.669 1.00 57.09 146 ALA A N 1
ATOM 1057 C CA . ALA A 1 146 ? 37.765 -3.342 -35.492 1.00 57.09 146 ALA A CA 1
ATOM 1058 C C . ALA A 1 146 ? 38.143 -4.446 -36.510 1.00 57.09 146 ALA A C 1
ATOM 1060 O O . ALA A 1 146 ? 39.292 -4.522 -36.961 1.00 57.09 146 ALA A O 1
ATOM 1061 N N . ALA A 1 147 ? 37.182 -5.276 -36.933 1.00 58.38 147 ALA A N 1
ATOM 1062 C CA . ALA A 1 147 ? 37.391 -6.286 -37.975 1.00 58.38 147 ALA A CA 1
ATOM 1063 C C . ALA A 1 147 ? 37.574 -5.667 -39.380 1.00 58.38 147 ALA A C 1
ATOM 1065 O O . ALA A 1 147 ? 38.361 -6.165 -40.184 1.00 58.38 147 ALA A O 1
ATOM 1066 N N . GLY A 1 148 ? 36.912 -4.539 -39.670 1.00 55.66 148 GLY A N 1
ATOM 1067 C CA . GLY A 1 148 ? 37.104 -3.793 -40.920 1.00 55.66 148 GLY A CA 1
ATOM 1068 C C . GLY A 1 148 ? 38.478 -3.116 -41.024 1.00 55.66 148 GLY A C 1
ATOM 1069 O O . GLY A 1 148 ? 39.096 -3.126 -42.090 1.00 55.66 148 GLY A O 1
ATOM 1070 N N . ALA A 1 149 ? 39.001 -2.588 -39.912 1.00 58.22 149 ALA A N 1
ATOM 1071 C CA . ALA A 1 149 ? 40.312 -1.932 -39.869 1.00 58.22 149 ALA A CA 1
ATOM 1072 C C . ALA A 1 149 ? 41.491 -2.907 -40.068 1.00 58.22 149 ALA A C 1
ATOM 1074 O O . ALA A 1 149 ? 42.501 -2.557 -40.678 1.00 58.22 149 ALA A O 1
ATOM 1075 N N . THR A 1 150 ? 41.355 -4.150 -39.601 1.00 54.31 150 THR A N 1
ATOM 1076 C CA . THR A 1 150 ? 42.387 -5.192 -39.745 1.00 54.31 150 THR A CA 1
ATOM 1077 C C . THR A 1 150 ? 42.369 -5.860 -41.126 1.00 54.31 150 THR A C 1
ATOM 1079 O O . THR A 1 150 ? 43.432 -6.175 -41.662 1.00 5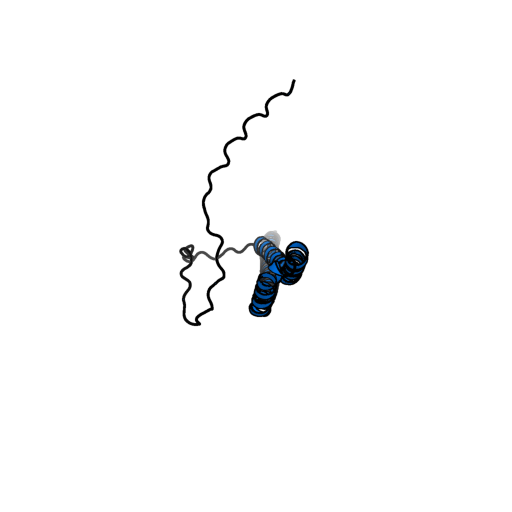4.31 150 THR A O 1
ATOM 1082 N N . ALA A 1 151 ? 41.203 -5.984 -41.772 1.00 56.97 151 ALA A N 1
ATOM 1083 C CA . ALA A 1 151 ? 41.094 -6.484 -43.148 1.00 56.97 151 ALA A CA 1
ATOM 1084 C C . ALA A 1 151 ? 41.636 -5.499 -44.209 1.00 56.97 151 ALA A C 1
ATOM 1086 O O . ALA A 1 151 ? 42.139 -5.928 -45.249 1.00 56.97 151 ALA A O 1
ATOM 1087 N N . GLY A 1 152 ? 41.579 -4.186 -43.951 1.00 53.81 152 GLY A N 1
ATOM 1088 C CA . GLY A 1 152 ? 42.156 -3.159 -44.831 1.00 53.81 152 GLY A CA 1
ATOM 1089 C C . GLY A 1 152 ? 43.690 -3.114 -44.823 1.00 53.81 152 GLY A C 1
ATOM 1090 O O . GLY A 1 152 ? 44.295 -2.779 -45.838 1.00 53.81 152 GLY A O 1
ATOM 1091 N N . ALA A 1 153 ? 44.328 -3.506 -43.716 1.00 53.69 153 ALA A N 1
ATOM 1092 C CA . ALA A 1 153 ? 45.787 -3.524 -43.587 1.00 53.69 153 ALA A CA 1
ATOM 1093 C C . ALA A 1 153 ? 46.449 -4.730 -44.287 1.00 53.69 153 ALA A C 1
ATOM 1095 O O . ALA A 1 153 ? 47.587 -4.633 -44.736 1.00 53.69 153 ALA A O 1
ATOM 1096 N N . ALA A 1 154 ? 45.737 -5.853 -44.437 1.00 53.34 154 ALA A N 1
ATOM 1097 C CA . ALA A 1 154 ? 46.264 -7.076 -45.055 1.00 53.34 154 ALA A CA 1
ATOM 1098 C C . ALA A 1 154 ? 46.207 -7.091 -46.599 1.00 53.34 154 ALA A C 1
ATOM 1100 O O . ALA A 1 154 ? 46.643 -8.058 -47.216 1.00 53.34 154 ALA A O 1
ATOM 1101 N N . ARG A 1 155 ? 45.671 -6.042 -47.241 1.00 48.50 155 ARG A N 1
ATOM 1102 C CA . ARG A 1 155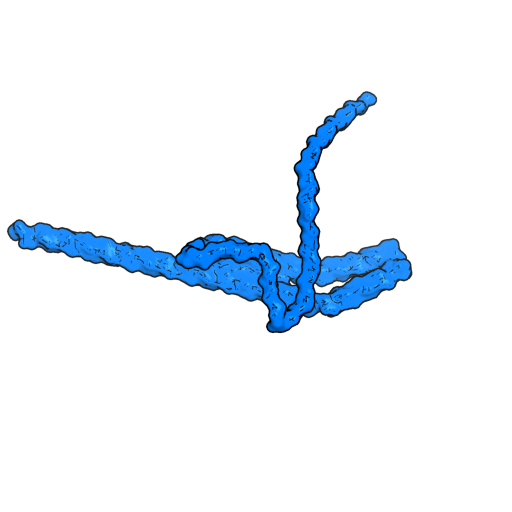 ? 45.503 -5.957 -48.707 1.00 48.50 155 ARG A CA 1
ATOM 1103 C C . ARG A 1 155 ? 46.517 -5.023 -49.393 1.00 48.50 155 ARG A C 1
ATOM 1105 O O . ARG A 1 155 ? 46.329 -4.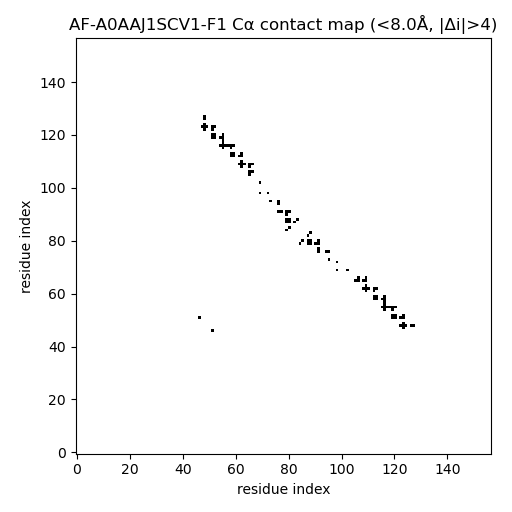674 -50.554 1.00 48.50 155 ARG A O 1
ATOM 1112 N N . ALA A 1 156 ? 47.562 -4.604 -48.678 1.00 49.50 156 ALA A N 1
ATOM 1113 C CA . ALA A 1 156 ? 48.558 -3.632 -49.139 1.00 49.50 156 ALA A CA 1
ATOM 1114 C C . ALA A 1 156 ? 50.001 -4.182 -49.206 1.00 49.50 156 ALA A C 1
ATOM 1116 O O . ALA A 1 156 ? 50.946 -3.398 -49.128 1.00 49.50 156 ALA A O 1
ATOM 1117 N N . VAL A 1 157 ? 50.181 -5.502 -49.349 1.00 46.84 157 VAL A N 1
ATOM 1118 C CA . VAL A 1 157 ? 51.494 -6.150 -49.545 1.00 46.84 157 VAL A CA 1
ATOM 1119 C C . VAL A 1 157 ? 51.459 -7.037 -50.778 1.00 46.84 157 VAL A C 1
ATOM 1121 O O . VAL A 1 157 ? 50.462 -7.780 -50.921 1.00 46.84 157 VAL A O 1
#

pLDDT: mean 73.16, std 22.81, range [30.48, 95.38]

Radius of gyration: 29.31 Å; Cα contacts (8 Å, |Δi|>4): 65; chains: 1; bounding box: 70×30×98 Å

Organism: NCBI:txid1389713

Foldseek 3Di:
DDDDDDDDPDDDDDPDDDDDDDDPDDDVPDDDPDPDPPDPPPDDPPDALVVLLVLLVVLLVVLVVLVCPLVVLLVVLVVQCVPPPPNSVVVSVVSVVVCVVCVVVSNVSSVVSNVSSVVSNVVSVVVVVVVVVVVVVVVVVVVVVVVVVVVVVVVPD

Mean predicted aligned error: 16.56 Å

Secondary structure (DSSP, 8-state):
--PPPPPPPPPPP----PPPPPPPP--TT-----S------S------HHHHHHHHHHHHHHHHHHHTHHHHHHHHHHHHHHHHGGGTHHHHHHHHHHHHHHHHHHHHHHHHHHHHHHHHHHHHHHHHHHHHHHHHHHHHHHHHHHHHHHHHHTT--

Sequence (157 aa):
MTTPNPPIPPTPADTGTPLPGPPPPRDPGSRYLGPAPVQSCGAELRVNPDQLQVVADQYAALQARTTVIGPVATDEVQRVIATHGVMGYPVAVGVVSALAHAHDAVAAKAADFGTYSRRFTEHAATYRAQDLAGAAQFRGIDTGSAAGATAGAARAV

Solvent-accessible surface area (backbone atoms only — not comparable to full-atom values): 9438 Å² total; per-residue (Å²): 142,80,84,83,81,80,84,78,78,83,74,82,76,87,73,88,70,76,78,83,70,82,80,73,83,82,61,98,79,72,79,81,83,64,82,74,79,78,78,77,74,86,63,79,81,83,77,57,41,68,59,32,41,55,51,16,51,52,27,42,52,47,21,59,57,50,68,47,48,66,61,54,53,51,54,51,35,53,50,41,36,71,75,43,43,82,77,23,42,68,57,37,54,50,52,52,52,52,46,65,71,43,44,65,61,51,52,51,50,24,51,49,26,45,53,50,17,50,50,29,42,56,50,20,52,49,50,52,52,49,50,54,51,50,54,51,50,52,54,52,51,56,53,54,52,55,53,52,58,56,59,61,63,72,73,77,123